Protein AF-A0A920AQB5-F1 (afdb_monomer_lite)

Structure (mmCIF, N/CA/C/O backbone):
data_AF-A0A920AQB5-F1
#
_entry.id   AF-A0A920AQB5-F1
#
loop_
_atom_site.group_PDB
_atom_site.id
_atom_site.type_symbol
_atom_site.label_atom_id
_atom_site.label_alt_id
_atom_site.label_comp_id
_atom_site.label_asym_id
_atom_site.label_entity_id
_atom_site.label_seq_id
_atom_site.pdbx_PDB_ins_code
_atom_site.Cartn_x
_atom_site.Cartn_y
_atom_site.Cartn_z
_atom_site.occupancy
_atom_site.B_iso_or_equiv
_atom_site.auth_seq_id
_atom_site.auth_comp_id
_atom_site.auth_asym_id
_atom_site.auth_atom_id
_atom_site.pdbx_PDB_model_num
ATOM 1 N N . MET A 1 1 ? 8.584 -0.665 10.098 1.00 48.34 1 MET A N 1
ATOM 2 C CA . MET A 1 1 ? 7.220 -1.084 10.554 1.00 48.34 1 MET A CA 1
ATOM 3 C C . MET A 1 1 ? 6.318 0.143 10.646 1.00 48.34 1 MET A C 1
ATOM 5 O O . MET A 1 1 ? 6.887 1.186 10.869 1.00 48.34 1 MET A O 1
ATOM 9 N N . GLN A 1 2 ? 4.984 0.067 10.492 1.00 52.28 2 GLN A N 1
ATOM 10 C CA . GLN A 1 2 ? 4.026 1.192 10.253 1.00 52.28 2 GLN A CA 1
ATOM 11 C C . GLN A 1 2 ? 4.154 2.497 11.097 1.00 52.28 2 GLN A C 1
ATOM 13 O O . GLN A 1 2 ? 3.534 3.497 10.762 1.00 52.28 2 GLN A O 1
ATOM 18 N N . TRP A 1 3 ? 4.967 2.504 12.153 1.00 52.81 3 TRP A N 1
ATOM 19 C CA . TRP A 1 3 ? 5.228 3.605 13.091 1.00 52.81 3 TRP A CA 1
ATOM 20 C C . TRP A 1 3 ? 6.667 4.150 12.994 1.00 52.81 3 TRP A C 1
ATOM 22 O O . TRP A 1 3 ? 7.032 5.102 13.674 1.00 52.81 3 TRP A O 1
ATOM 32 N N . ASN A 1 4 ? 7.500 3.501 12.184 1.00 57.06 4 ASN A N 1
ATOM 33 C CA . ASN A 1 4 ? 8.922 3.732 12.007 1.00 57.06 4 ASN A CA 1
ATOM 34 C C . ASN A 1 4 ? 9.206 3.907 10.510 1.00 57.06 4 ASN A C 1
ATOM 36 O O . ASN A 1 4 ? 8.735 3.110 9.691 1.00 57.06 4 ASN A O 1
ATOM 40 N N . ASN A 1 5 ? 10.000 4.916 10.155 1.00 65.69 5 ASN A N 1
ATOM 41 C CA . ASN A 1 5 ? 10.353 5.251 8.769 1.00 65.69 5 ASN A CA 1
ATOM 42 C C . ASN A 1 5 ? 11.427 4.316 8.195 1.00 65.69 5 ASN A C 1
ATOM 44 O O . ASN A 1 5 ? 12.346 4.760 7.509 1.00 65.69 5 ASN A O 1
ATOM 48 N N . ASP A 1 6 ? 11.324 3.019 8.486 1.00 73.75 6 ASP A N 1
ATOM 49 C CA . ASP A 1 6 ? 12.226 2.037 7.902 1.00 73.75 6 ASP A CA 1
ATOM 50 C C . ASP A 1 6 ? 12.096 2.099 6.372 1.00 73.75 6 ASP A C 1
ATOM 52 O O . ASP A 1 6 ? 10.966 2.073 5.859 1.00 73.75 6 ASP A O 1
ATOM 56 N N . PRO A 1 7 ? 13.220 2.207 5.643 1.00 80.75 7 PRO A N 1
ATOM 57 C CA . PRO A 1 7 ? 13.190 2.245 4.193 1.00 80.75 7 PRO A CA 1
ATOM 58 C C . PRO A 1 7 ? 12.571 0.952 3.655 1.00 80.75 7 PRO A C 1
ATOM 60 O O . PRO A 1 7 ? 12.839 -0.142 4.153 1.00 80.75 7 PRO A O 1
ATOM 63 N N . CYS A 1 8 ? 11.711 1.093 2.650 1.00 91.00 8 CYS A N 1
ATOM 64 C CA . CYS A 1 8 ? 11.210 -0.035 1.873 1.00 91.00 8 CYS A CA 1
ATOM 65 C C . CYS A 1 8 ? 12.173 -0.296 0.715 1.00 91.00 8 CYS A C 1
ATOM 67 O O . CYS A 1 8 ? 12.683 0.653 0.122 1.00 91.00 8 CYS A O 1
ATOM 69 N N . ASP A 1 9 ? 12.380 -1.565 0.377 1.00 93.00 9 ASP A N 1
ATOM 70 C CA . ASP A 1 9 ? 13.245 -1.963 -0.736 1.00 93.00 9 ASP A CA 1
ATOM 71 C C . ASP A 1 9 ? 12.525 -1.824 -2.083 1.00 93.00 9 ASP A C 1
ATOM 73 O O . ASP A 1 9 ? 13.146 -1.529 -3.101 1.00 93.00 9 ASP A O 1
ATOM 77 N N . PHE A 1 10 ? 11.205 -2.021 -2.091 1.00 93.94 10 PHE A N 1
ATOM 78 C CA . PHE A 1 10 ? 10.341 -1.768 -3.241 1.00 93.94 10 PHE A CA 1
ATOM 79 C C . PHE A 1 10 ? 8.918 -1.430 -2.793 1.00 93.94 10 PHE A C 1
ATOM 81 O O . PHE A 1 10 ? 8.547 -1.630 -1.631 1.00 93.94 10 PHE A O 1
ATOM 88 N N . VAL A 1 11 ? 8.122 -0.918 -3.729 1.00 95.69 11 VAL A N 1
ATOM 89 C CA . VAL A 1 11 ? 6.708 -0.597 -3.524 1.00 95.69 11 VAL A CA 1
ATOM 90 C C . VAL A 1 11 ? 5.847 -1.201 -4.629 1.00 95.69 11 VAL A C 1
ATOM 92 O O . VAL A 1 11 ? 6.338 -1.479 -5.721 1.00 95.69 11 VAL A O 1
ATOM 95 N N . VAL A 1 12 ? 4.565 -1.400 -4.342 1.00 96.38 12 VAL A N 1
ATOM 96 C CA . VAL A 1 12 ? 3.556 -1.883 -5.292 1.00 96.38 12 VAL A CA 1
ATOM 97 C C . VAL A 1 12 ? 2.397 -0.897 -5.308 1.00 96.38 12 VAL A C 1
ATOM 99 O O . VAL A 1 12 ? 1.910 -0.529 -4.239 1.00 96.38 12 VAL A O 1
ATOM 102 N N . ASP A 1 13 ? 1.958 -0.478 -6.496 1.00 97.69 13 ASP A N 1
ATOM 103 C CA . ASP A 1 13 ? 0.741 0.322 -6.656 1.00 97.69 13 ASP A CA 1
ATOM 104 C C . ASP A 1 13 ? -0.477 -0.476 -6.172 1.00 97.69 13 ASP A C 1
ATOM 106 O O . ASP A 1 13 ? -0.742 -1.588 -6.634 1.00 97.69 13 ASP A O 1
ATOM 110 N N . ILE A 1 14 ? -1.198 0.093 -5.210 1.00 98.00 14 ILE A N 1
ATOM 111 C CA . ILE A 1 14 ? -2.417 -0.478 -4.632 1.00 98.00 14 ILE A CA 1
ATOM 112 C C . ILE A 1 14 ? -3.598 0.486 -4.756 1.00 98.00 14 ILE A C 1
ATOM 114 O O . ILE A 1 14 ? -4.562 0.364 -4.001 1.00 98.00 14 ILE A O 1
ATOM 118 N N . SER A 1 15 ? -3.537 1.452 -5.676 1.00 98.12 15 SER A N 1
ATOM 119 C CA . SER A 1 15 ? -4.552 2.502 -5.822 1.00 98.12 15 SER A CA 1
ATOM 120 C C . SER A 1 15 ? -5.958 1.920 -6.008 1.00 98.12 15 SER A C 1
ATOM 122 O O . SER A 1 15 ? -6.882 2.332 -5.312 1.00 98.12 15 SER A O 1
ATOM 124 N N . ASP A 1 16 ? -6.092 0.867 -6.819 1.00 98.25 16 ASP A N 1
ATOM 125 C CA . ASP A 1 16 ? -7.366 0.165 -7.058 1.00 98.25 16 ASP A CA 1
ATOM 126 C C . ASP A 1 16 ? -7.802 -0.764 -5.905 1.00 98.25 16 ASP A C 1
ATOM 128 O O . ASP A 1 16 ? -8.891 -1.340 -5.929 1.00 98.25 16 ASP A O 1
ATOM 132 N N . PHE A 1 17 ? -6.956 -0.943 -4.887 1.00 97.88 17 PHE A N 1
ATOM 133 C CA . PHE A 1 17 ? -7.166 -1.891 -3.787 1.00 97.88 17 PHE A CA 1
ATOM 134 C C . PHE A 1 17 ? -7.241 -1.225 -2.411 1.00 97.88 17 PHE A C 1
ATOM 136 O O . PHE A 1 17 ? -7.494 -1.916 -1.420 1.00 97.88 17 PHE A O 1
ATOM 143 N N . MET A 1 18 ? -7.045 0.094 -2.330 1.00 97.25 18 MET A N 1
ATOM 144 C CA . MET A 1 18 ? -6.988 0.814 -1.060 1.00 97.25 18 MET A CA 1
ATOM 145 C C . MET A 1 18 ? -8.305 0.710 -0.278 1.00 97.25 18 MET A C 1
ATOM 147 O O . MET A 1 18 ? -8.286 0.389 0.910 1.00 97.25 18 MET A O 1
ATOM 151 N N . ASP A 1 19 ? -9.447 0.861 -0.950 1.00 96.12 19 ASP A N 1
ATOM 152 C CA . ASP A 1 19 ? -10.766 0.748 -0.313 1.00 96.12 19 ASP A CA 1
ATOM 153 C C . ASP A 1 19 ? -10.979 -0.642 0.299 1.00 96.12 19 ASP A C 1
ATOM 155 O O . ASP A 1 19 ? -11.362 -0.779 1.461 1.00 96.12 19 ASP A O 1
ATOM 159 N N . LYS A 1 20 ? -10.639 -1.694 -0.457 1.00 97.19 20 LYS A N 1
ATOM 160 C CA . LYS A 1 20 ? -10.750 -3.083 0.005 1.00 97.19 20 LYS A CA 1
ATOM 161 C C . LYS A 1 20 ? -9.799 -3.376 1.165 1.00 97.19 20 LYS A C 1
ATOM 163 O O . LYS A 1 20 ? -10.148 -4.113 2.085 1.00 97.19 20 LYS A O 1
ATOM 168 N N . LYS A 1 21 ? -8.597 -2.798 1.143 1.00 95.56 21 LYS A N 1
ATOM 169 C CA . LYS A 1 21 ? -7.643 -2.882 2.252 1.00 95.56 21 LYS A CA 1
ATOM 170 C C . LYS A 1 21 ? -8.228 -2.260 3.521 1.00 95.56 21 LYS A C 1
ATOM 172 O O . LYS A 1 21 ? -8.176 -2.895 4.573 1.00 95.56 21 LYS A O 1
ATOM 177 N N . MET A 1 22 ? -8.817 -1.068 3.423 1.00 93.69 22 MET A N 1
ATOM 178 C CA . MET A 1 22 ? -9.437 -0.400 4.570 1.00 93.69 22 MET A CA 1
ATOM 179 C C . MET A 1 22 ? -10.665 -1.152 5.090 1.00 93.69 22 MET A C 1
ATOM 181 O O . MET A 1 22 ? -10.816 -1.283 6.302 1.00 93.69 22 MET A O 1
ATOM 185 N N . GLU A 1 23 ? -11.491 -1.724 4.210 1.00 93.06 23 GLU A N 1
ATOM 186 C CA . GLU A 1 23 ? -12.622 -2.578 4.599 1.00 93.06 23 GLU A CA 1
ATOM 187 C C . GLU A 1 23 ? -12.161 -3.789 5.427 1.00 93.06 23 GLU A C 1
ATOM 189 O O . GLU A 1 23 ? -12.692 -4.050 6.509 1.00 93.06 23 GLU A O 1
ATOM 194 N N . VAL A 1 24 ? -11.128 -4.501 4.960 1.00 91.94 24 VAL A N 1
ATOM 195 C CA . VAL A 1 24 ? -10.569 -5.657 5.677 1.00 91.94 24 VAL A CA 1
ATOM 196 C C . VAL A 1 24 ? -10.001 -5.240 7.032 1.00 91.94 24 VAL A C 1
ATOM 198 O O . VAL A 1 24 ? -10.249 -5.919 8.024 1.00 91.94 24 VAL A O 1
ATOM 201 N N . ILE A 1 25 ? -9.288 -4.116 7.104 1.00 89.31 25 ILE A N 1
ATOM 202 C CA . ILE A 1 25 ? -8.758 -3.573 8.362 1.00 89.31 25 ILE A CA 1
ATOM 203 C C . ILE A 1 25 ? -9.911 -3.279 9.332 1.00 89.31 25 ILE A C 1
ATOM 205 O O . ILE A 1 25 ? -9.925 -3.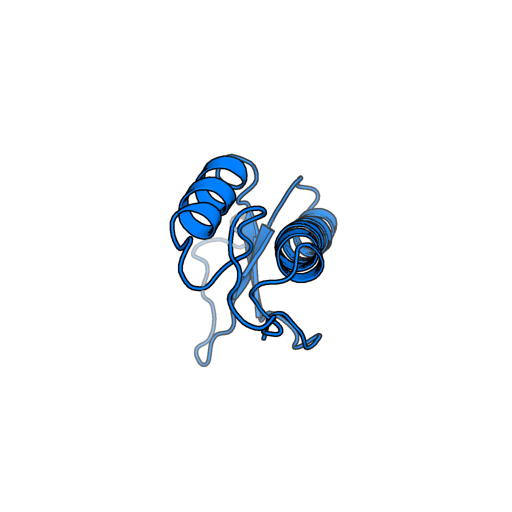794 10.445 1.00 89.31 25 ILE A O 1
ATOM 209 N N . LEU A 1 26 ? -10.942 -2.555 8.901 1.00 87.56 26 LEU A N 1
ATOM 210 C CA . LEU A 1 26 ? -12.090 -2.211 9.748 1.00 87.56 26 LEU A CA 1
ATOM 211 C C . LEU A 1 26 ? -12.918 -3.428 10.202 1.00 87.56 26 LEU A C 1
ATOM 213 O O . LEU A 1 26 ? -13.639 -3.331 11.195 1.00 87.56 26 LEU A O 1
ATOM 217 N N . SER A 1 27 ? -12.799 -4.580 9.532 1.00 87.69 27 SER A N 1
ATOM 218 C CA . SER A 1 27 ? -13.486 -5.815 9.936 1.00 87.69 27 SER A CA 1
ATOM 219 C C . SER A 1 27 ? -12.970 -6.418 11.255 1.00 87.69 27 SER A C 1
ATOM 221 O O . SER A 1 27 ? -13.696 -7.171 11.905 1.00 87.69 27 SER A O 1
ATOM 223 N N . TYR A 1 28 ? -11.764 -6.054 11.712 1.00 84.62 28 TYR A N 1
ATOM 224 C CA . TYR A 1 28 ? -11.204 -6.501 12.997 1.00 84.62 28 TYR A CA 1
ATOM 225 C C . TYR A 1 28 ? -11.669 -5.612 14.164 1.00 84.62 28 TYR A C 1
ATOM 227 O O . TYR A 1 28 ? -10.859 -5.062 14.913 1.00 84.62 28 TYR A O 1
ATOM 235 N N . SER A 1 29 ? -12.985 -5.482 14.340 1.00 72.25 29 SER A N 1
ATOM 236 C CA . SER A 1 29 ? -13.616 -4.559 15.299 1.00 72.25 29 SER A CA 1
ATOM 237 C C . SER A 1 29 ? -13.224 -4.777 16.768 1.00 72.25 29 SER A C 1
ATOM 239 O O . SER A 1 29 ? -13.361 -3.872 17.579 1.00 72.25 29 SER A O 1
ATOM 241 N N . SER A 1 30 ? -12.724 -5.963 17.132 1.00 70.62 30 SER A N 1
ATOM 242 C CA . SER A 1 30 ? -12.232 -6.272 18.484 1.00 70.62 30 SER A CA 1
ATOM 243 C C . SER A 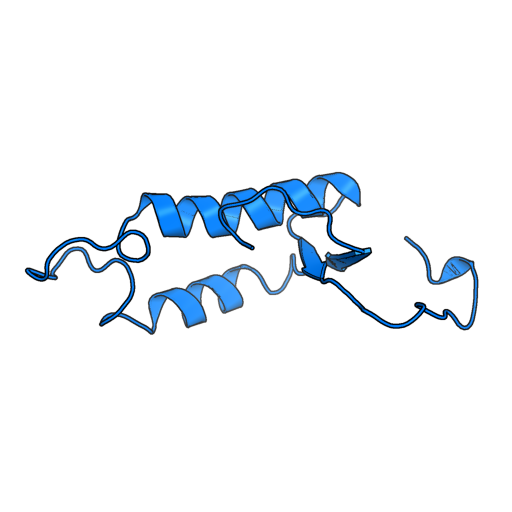1 30 ? -10.766 -5.886 18.725 1.00 70.62 30 SER A C 1
ATOM 245 O O . SER A 1 30 ? -10.222 -6.180 19.784 1.00 70.62 30 SER A O 1
ATOM 247 N N . GLN A 1 31 ? -10.066 -5.369 17.715 1.00 65.31 31 GLN A N 1
ATOM 248 C CA . GLN A 1 31 ? -8.645 -4.992 17.788 1.00 65.31 31 GLN A CA 1
ATOM 249 C C . GLN A 1 31 ? -8.394 -3.578 17.250 1.00 65.31 31 GLN A C 1
ATOM 251 O O . GLN A 1 31 ? -7.384 -2.963 17.583 1.00 65.31 31 GLN A O 1
ATOM 256 N N . LEU A 1 32 ? -9.301 -3.066 16.418 1.00 70.38 32 LEU A N 1
ATOM 257 C CA . LEU A 1 32 ? -9.202 -1.776 15.747 1.00 70.38 32 LEU A CA 1
ATOM 258 C C . LEU A 1 32 ? -10.372 -0.865 16.128 1.00 70.38 32 LEU A C 1
ATOM 260 O O . LEU A 1 32 ? -11.332 -1.304 16.752 1.00 70.38 32 LEU A O 1
ATOM 264 N N . TYR A 1 33 ? -10.244 0.424 15.805 1.00 67.88 33 TYR A N 1
ATOM 265 C CA . TYR A 1 33 ? -11.141 1.478 16.282 1.00 67.88 33 TYR A CA 1
ATOM 266 C C . TYR A 1 33 ? -12.629 1.154 16.070 1.00 67.88 33 TYR A C 1
ATOM 268 O O . TYR A 1 33 ? -13.106 1.056 14.939 1.00 67.88 33 TYR A O 1
ATOM 276 N N . ASP A 1 34 ? -13.371 1.084 17.174 1.00 71.00 34 ASP A N 1
ATOM 277 C CA . ASP A 1 34 ? -14.828 1.025 17.196 1.00 71.00 34 ASP A CA 1
ATOM 278 C C . ASP A 1 34 ? -15.358 2.152 18.090 1.00 71.00 34 ASP A C 1
ATOM 280 O O . ASP A 1 34 ? -15.111 2.191 19.295 1.00 71.00 34 ASP A O 1
ATOM 284 N N . LYS A 1 35 ? -16.146 3.058 17.496 1.00 68.25 35 LYS A N 1
ATOM 285 C CA . LYS A 1 35 ? -16.811 4.177 18.189 1.00 68.25 35 LYS A CA 1
ATOM 286 C C . LYS A 1 35 ? -17.723 3.742 19.336 1.00 68.25 35 LYS A C 1
ATOM 288 O O . LYS A 1 35 ? -18.101 4.584 20.146 1.00 68.25 35 LYS A O 1
ATOM 293 N N . LYS A 1 36 ? -18.148 2.479 19.356 1.00 72.06 36 LYS A N 1
ATOM 294 C CA . LYS A 1 36 ? -19.064 1.913 20.353 1.00 72.06 36 LYS A CA 1
ATOM 295 C C . LYS A 1 36 ? -18.352 1.051 21.395 1.00 72.06 36 LYS A C 1
ATOM 297 O O . LYS A 1 36 ? -19.022 0.554 22.301 1.00 72.06 36 LYS A O 1
ATOM 302 N N . SER A 1 37 ? -17.041 0.856 21.267 1.00 72.94 37 SER A N 1
ATOM 303 C CA . SER A 1 37 ? -16.278 0.058 22.219 1.00 72.94 37 SER A CA 1
ATOM 304 C C . SER A 1 37 ? -16.052 0.827 23.521 1.00 72.94 37 SER A C 1
ATOM 306 O O . SER A 1 37 ? -15.731 2.013 23.512 1.00 72.94 37 SER A O 1
ATOM 308 N N . ASN A 1 38 ? -16.209 0.124 24.643 1.00 72.81 38 ASN A N 1
ATOM 309 C CA . ASN A 1 38 ? -15.833 0.594 25.980 1.00 72.81 38 ASN A CA 1
ATOM 310 C C . ASN A 1 38 ? -14.494 -0.014 26.438 1.00 72.81 38 ASN A C 1
ATOM 312 O O . ASN A 1 38 ? -14.150 0.067 27.619 1.00 72.81 38 ASN A O 1
ATOM 316 N N . GLU A 1 39 ? -13.771 -0.686 25.540 1.00 76.69 39 GLU A N 1
ATOM 317 C CA . GLU A 1 39 ? -12.467 -1.265 25.847 1.00 76.69 39 GLU A CA 1
ATOM 318 C C . GLU A 1 39 ? -11.382 -0.179 25.948 1.00 76.69 39 GLU A C 1
ATOM 320 O O . GLU A 1 39 ? -11.523 0.899 25.363 1.00 76.69 39 GLU A O 1
ATOM 325 N N . PRO A 1 40 ? -10.293 -0.427 26.698 1.00 77.25 40 PRO A N 1
ATOM 326 C CA . PRO A 1 40 ? -9.183 0.513 26.787 1.00 77.25 40 PRO A CA 1
ATOM 327 C C . PRO A 1 40 ? -8.578 0.794 25.409 1.00 77.25 40 PRO A C 1
ATOM 329 O O . PRO A 1 40 ? -8.327 -0.134 24.638 1.00 77.25 40 PRO A O 1
ATOM 332 N N . GLU A 1 41 ? -8.273 2.062 25.122 1.00 75.50 41 GLU A N 1
ATOM 333 C CA . GLU A 1 41 ? -7.546 2.402 23.902 1.00 75.50 41 GLU A CA 1
ATOM 334 C C . GLU A 1 41 ? -6.154 1.761 23.902 1.00 75.50 41 GLU A C 1
ATOM 336 O O . GLU A 1 41 ? -5.373 1.861 24.851 1.00 75.50 41 GLU A O 1
ATOM 341 N N . THR A 1 42 ? -5.836 1.123 22.786 1.00 81.06 42 THR A N 1
ATOM 342 C CA . THR A 1 42 ? -4.507 0.642 22.436 1.00 81.06 42 THR A CA 1
ATOM 343 C C . THR A 1 42 ? -3.950 1.514 21.307 1.00 81.06 42 THR A C 1
ATOM 345 O O . THR A 1 42 ? -4.714 2.200 20.621 1.00 81.06 42 THR A O 1
ATOM 348 N N . PRO A 1 43 ? -2.633 1.477 21.036 1.00 79.94 43 PRO A N 1
ATOM 349 C CA . PRO A 1 43 ? -2.059 2.236 19.927 1.00 79.94 43 PRO A CA 1
ATOM 350 C C . PRO A 1 43 ? -2.775 1.979 18.586 1.00 79.94 43 PRO A C 1
ATOM 352 O O . PRO A 1 43 ? -2.990 2.911 17.814 1.00 79.94 43 PRO A O 1
ATOM 355 N N . ILE A 1 44 ? -3.210 0.739 18.338 1.00 78.75 44 ILE A N 1
ATOM 356 C CA . ILE A 1 44 ? -3.869 0.328 17.089 1.00 78.75 44 ILE A CA 1
ATOM 357 C C . ILE A 1 44 ? -5.386 0.572 17.073 1.00 78.75 44 ILE A C 1
ATOM 359 O O . ILE A 1 44 ? -5.985 0.615 16.004 1.00 78.75 44 ILE A O 1
ATOM 363 N N . SER A 1 45 ? -6.025 0.782 18.226 1.00 77.81 45 SER A N 1
ATOM 364 C CA . SER A 1 45 ? -7.474 1.006 18.299 1.00 77.81 45 SER A CA 1
ATOM 365 C C . SER A 1 45 ? -7.865 2.481 18.187 1.00 77.81 45 SER A C 1
ATOM 367 O O . SER A 1 45 ? -9.020 2.820 18.422 1.00 77.81 45 SER A O 1
ATOM 369 N N . SER A 1 46 ? -6.924 3.369 17.859 1.00 80.19 46 SER A N 1
ATOM 370 C CA . SER A 1 46 ? -7.179 4.803 17.708 1.00 80.19 46 SER A CA 1
ATOM 371 C C . SER A 1 46 ? -7.556 5.161 16.266 1.00 80.19 46 SER A C 1
ATOM 373 O O . SER A 1 46 ? -7.038 4.585 15.309 1.00 80.19 46 SER A O 1
ATOM 375 N N . GLN A 1 47 ? -8.401 6.181 16.080 1.00 81.81 47 GLN A N 1
ATOM 376 C CA . GLN A 1 47 ? -8.659 6.747 14.746 1.00 81.81 47 GLN A C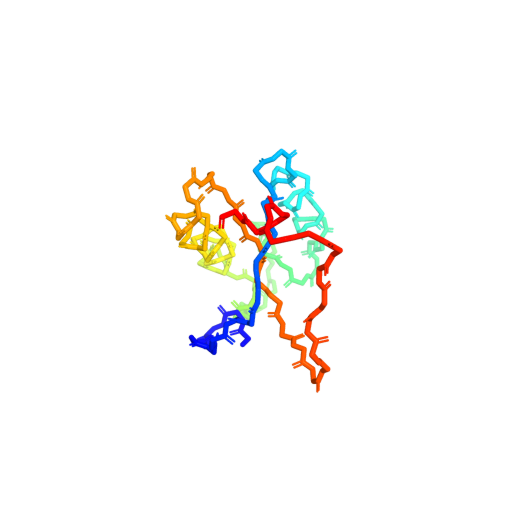A 1
ATOM 377 C C . GLN A 1 47 ? -7.357 7.227 14.079 1.00 81.81 47 GLN A C 1
ATOM 379 O O . GLN A 1 47 ? -7.196 7.127 12.864 1.00 81.81 47 GLN A O 1
ATOM 384 N N . GLN A 1 48 ? -6.406 7.698 14.889 1.00 85.06 48 GLN A N 1
ATOM 385 C CA . GLN A 1 48 ? -5.090 8.135 14.439 1.00 85.06 48 GLN A CA 1
ATOM 386 C C . GLN A 1 48 ? -4.305 7.007 13.751 1.00 85.06 48 GLN A C 1
ATOM 388 O O . GLN A 1 48 ? -3.579 7.272 12.796 1.00 85.06 48 GLN A O 1
ATOM 393 N N . PHE A 1 49 ? -4.467 5.757 14.202 1.00 86.50 49 PHE A N 1
ATOM 394 C CA . PHE A 1 49 ? -3.843 4.589 13.581 1.00 86.50 49 PHE A CA 1
ATOM 395 C C . PHE A 1 49 ? -4.431 4.281 12.200 1.00 86.50 49 PHE A C 1
ATOM 397 O O . PHE A 1 49 ? -3.695 4.013 11.256 1.00 86.50 49 PHE A O 1
ATOM 404 N N . LEU A 1 50 ? -5.750 4.388 12.038 1.00 87.94 50 LEU A N 1
ATOM 405 C CA . LEU A 1 50 ? -6.369 4.228 10.719 1.00 87.94 50 LEU A CA 1
ATOM 406 C C . LEU A 1 50 ? -5.877 5.302 9.744 1.00 87.94 50 LEU A C 1
ATOM 408 O O . LEU A 1 50 ? -5.471 4.990 8.626 1.00 87.94 50 LEU A O 1
ATOM 412 N N . SER A 1 51 ? -5.825 6.559 10.193 1.00 90.19 51 SER A N 1
ATOM 413 C CA . SER A 1 51 ? -5.290 7.649 9.377 1.00 90.19 51 SER A CA 1
ATOM 414 C C . SER A 1 51 ? -3.801 7.473 9.061 1.00 90.19 51 SER A C 1
ATOM 416 O O . SER A 1 51 ? -3.360 7.886 7.988 1.00 90.19 51 SER A O 1
ATOM 418 N N . SER A 1 52 ? -3.012 6.855 9.948 1.00 91.25 52 SER A N 1
ATOM 419 C CA . SER A 1 52 ? -1.589 6.607 9.683 1.00 91.25 52 SER A CA 1
ATOM 420 C C . SER A 1 52 ? -1.374 5.549 8.600 1.00 91.25 52 SER A C 1
ATOM 422 O O . SER A 1 52 ? -0.468 5.709 7.781 1.00 91.25 52 SER A O 1
ATOM 424 N N . ILE A 1 53 ? -2.232 4.525 8.529 1.00 92.06 53 ILE A N 1
ATOM 425 C CA . ILE A 1 53 ? -2.217 3.524 7.452 1.00 92.06 53 ILE A CA 1
ATOM 426 C C . ILE A 1 53 ? -2.460 4.190 6.094 1.00 92.06 53 ILE A C 1
ATOM 428 O O . ILE A 1 53 ? -1.675 3.992 5.163 1.00 92.06 53 ILE A O 1
ATOM 432 N N . GLU A 1 54 ? -3.515 5.001 5.988 1.00 94.19 54 GLU A N 1
ATOM 433 C CA . GLU A 1 54 ? -3.847 5.721 4.753 1.00 94.19 54 GLU A CA 1
ATOM 434 C C . GLU A 1 54 ? -2.731 6.686 4.344 1.00 94.19 54 GLU A C 1
ATOM 436 O O . GLU A 1 54 ? -2.293 6.687 3.192 1.00 94.19 54 GLU A O 1
ATOM 441 N N . SER A 1 55 ? -2.217 7.458 5.306 1.00 94.62 55 SER A N 1
ATOM 442 C CA . SER A 1 55 ? -1.149 8.436 5.068 1.00 94.62 55 SER A CA 1
ATOM 443 C C . SER A 1 55 ? 0.124 7.758 4.570 1.00 94.62 55 SER A C 1
ATOM 445 O O . SER A 1 55 ? 0.729 8.208 3.601 1.00 94.62 55 SER A O 1
ATOM 447 N N . ARG A 1 56 ? 0.505 6.625 5.175 1.00 94.25 56 ARG A N 1
ATOM 448 C CA . ARG A 1 56 ? 1.688 5.863 4.769 1.00 94.25 56 ARG A CA 1
ATOM 449 C C . ARG A 1 56 ? 1.572 5.349 3.337 1.00 94.25 56 ARG A C 1
ATOM 451 O O . ARG A 1 56 ? 2.562 5.393 2.606 1.00 94.25 56 ARG A O 1
ATOM 458 N N . ALA A 1 57 ? 0.394 4.859 2.952 1.00 96.25 57 ALA A N 1
ATOM 459 C CA . ALA A 1 57 ? 0.150 4.370 1.602 1.00 96.25 57 ALA A CA 1
ATOM 460 C C . ALA A 1 57 ? 0.200 5.510 0.570 1.00 96.25 57 ALA A C 1
ATOM 462 O O . ALA A 1 57 ? 0.819 5.355 -0.483 1.00 96.25 57 ALA A O 1
ATOM 463 N N . ALA A 1 58 ? -0.375 6.671 0.894 1.00 97.00 58 ALA A N 1
ATOM 464 C CA . ALA A 1 58 ? -0.321 7.859 0.042 1.00 97.00 58 ALA A CA 1
ATOM 465 C C . ALA A 1 58 ? 1.111 8.406 -0.102 1.00 97.00 58 ALA A C 1
ATOM 467 O O . ALA A 1 58 ? 1.542 8.758 -1.200 1.00 97.00 58 ALA A O 1
ATOM 468 N N . ASP A 1 59 ? 1.886 8.423 0.988 1.00 95.31 59 ASP A N 1
ATOM 469 C CA . ASP A 1 59 ? 3.282 8.868 0.972 1.00 95.31 59 ASP A CA 1
ATOM 470 C C . ASP A 1 59 ? 4.153 8.010 0.049 1.00 95.31 59 ASP A C 1
ATOM 472 O O . ASP A 1 59 ? 5.001 8.556 -0.657 1.00 95.31 59 ASP A O 1
ATOM 476 N N . LEU A 1 60 ? 3.944 6.688 0.034 1.00 95.31 60 LEU A N 1
ATOM 477 C CA . LEU A 1 60 ? 4.624 5.789 -0.904 1.00 95.31 60 LEU A CA 1
ATOM 478 C C . LEU A 1 60 ? 4.117 5.955 -2.330 1.00 95.31 60 LEU A C 1
ATOM 480 O O . LEU A 1 60 ? 4.930 5.983 -3.249 1.00 95.31 60 LEU A O 1
ATOM 484 N N . GLY A 1 61 ? 2.801 6.094 -2.514 1.00 96.56 61 GLY A N 1
ATOM 485 C CA . GLY A 1 61 ? 2.202 6.302 -3.833 1.00 96.56 61 GLY A CA 1
ATOM 486 C C . GLY A 1 61 ? 2.785 7.533 -4.521 1.00 96.56 61 GLY A C 1
ATOM 487 O O . GLY A 1 61 ? 3.210 7.466 -5.675 1.00 96.56 61 GLY A O 1
ATOM 488 N N . 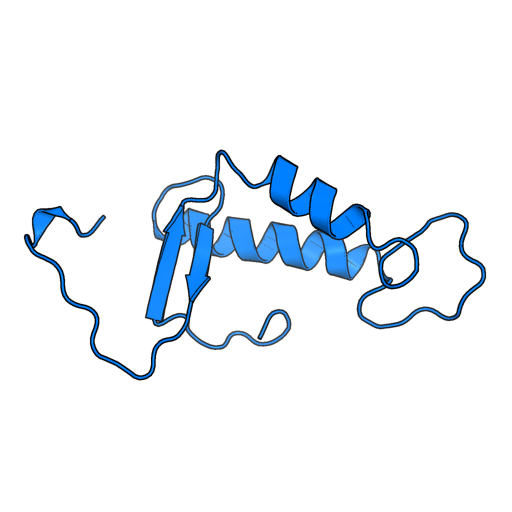ARG A 1 62 ? 2.953 8.624 -3.763 1.00 95.75 62 ARG A N 1
ATOM 489 C CA . ARG A 1 62 ? 3.584 9.860 -4.240 1.00 95.75 62 ARG A CA 1
ATOM 490 C C . ARG A 1 62 ? 4.990 9.646 -4.808 1.00 95.75 62 ARG A C 1
ATOM 492 O O . ARG A 1 62 ? 5.361 10.364 -5.731 1.00 95.75 62 ARG A O 1
ATOM 499 N N . LEU A 1 63 ? 5.773 8.698 -4.283 1.00 93.19 63 LEU A N 1
ATOM 500 C CA . LEU A 1 63 ? 7.140 8.444 -4.760 1.00 93.19 63 LEU A CA 1
ATOM 501 C C . LEU A 1 63 ? 7.178 7.866 -6.180 1.00 93.19 63 LEU A C 1
ATOM 503 O O . LEU A 1 63 ? 8.155 8.098 -6.885 1.00 93.19 63 LEU A O 1
ATOM 507 N N . ILE A 1 64 ? 6.127 7.151 -6.589 1.00 94.56 64 ILE A N 1
ATOM 508 C CA . ILE A 1 64 ? 6.016 6.505 -7.907 1.00 94.56 64 ILE A CA 1
ATOM 509 C C . ILE A 1 64 ? 4.899 7.109 -8.777 1.00 94.56 64 ILE A C 1
ATOM 511 O O . ILE A 1 64 ? 4.562 6.570 -9.824 1.00 94.56 64 ILE A O 1
ATOM 515 N N . GLY A 1 65 ? 4.306 8.230 -8.350 1.00 96.19 65 GLY A N 1
ATOM 516 C CA . GLY A 1 65 ? 3.293 8.957 -9.121 1.00 96.19 65 GLY A CA 1
ATOM 517 C C . GLY A 1 65 ? 1.892 8.333 -9.140 1.00 96.19 65 GLY A C 1
ATOM 518 O O . GLY A 1 65 ? 1.123 8.636 -10.049 1.00 96.19 65 GLY A O 1
ATOM 519 N N . VAL A 1 66 ? 1.541 7.504 -8.151 1.00 97.81 66 VAL A N 1
ATOM 520 C CA . VAL A 1 66 ? 0.211 6.870 -8.016 1.00 97.81 66 VAL A CA 1
ATOM 521 C C . VAL A 1 66 ? -0.501 7.329 -6.737 1.00 97.81 66 VAL A C 1
ATOM 523 O O . VAL A 1 66 ? 0.106 7.973 -5.879 1.00 97.81 66 VAL A O 1
ATOM 526 N N . SER A 1 67 ? -1.795 7.025 -6.584 1.00 98.00 67 SER A N 1
ATOM 527 C CA . SER A 1 67 ? -2.574 7.467 -5.415 1.00 98.00 67 SER A CA 1
ATOM 528 C C . SER A 1 67 ? -2.140 6.773 -4.125 1.00 98.00 67 SER A C 1
ATOM 530 O O . SER A 1 67 ? -1.990 7.436 -3.100 1.00 98.00 67 SER A O 1
ATOM 532 N N . TYR A 1 68 ? -1.906 5.459 -4.176 1.00 98.25 68 TYR A N 1
ATOM 533 C CA . TYR A 1 68 ? -1.501 4.663 -3.019 1.00 98.25 68 TYR A CA 1
ATOM 534 C C . TYR A 1 68 ? -0.514 3.569 -3.419 1.00 98.25 68 TYR A C 1
ATOM 536 O O . TYR A 1 68 ? -0.713 2.881 -4.415 1.00 98.25 68 TYR A O 1
ATOM 544 N N . ALA A 1 69 ? 0.516 3.355 -2.603 1.00 97.56 69 ALA A N 1
ATOM 545 C CA . ALA A 1 69 ? 1.422 2.225 -2.762 1.00 97.56 69 ALA A CA 1
ATOM 546 C C . ALA A 1 69 ? 1.725 1.543 -1.424 1.00 97.56 69 ALA A C 1
ATOM 548 O O . ALA A 1 69 ? 1.701 2.163 -0.360 1.00 97.56 69 ALA A O 1
ATOM 549 N N . GLU A 1 70 ? 2.029 0.251 -1.474 1.00 96.75 70 GLU A N 1
ATOM 550 C CA . GLU A 1 70 ? 2.446 -0.536 -0.317 1.00 96.75 70 GLU A CA 1
ATOM 551 C C . GLU A 1 70 ? 3.919 -0.908 -0.424 1.00 96.75 70 GLU A C 1
ATOM 553 O O . GLU A 1 70 ? 4.385 -1.323 -1.480 1.00 96.75 70 GLU A O 1
ATOM 558 N N . GLY A 1 71 ? 4.658 -0.721 0.669 1.00 94.75 71 GLY A N 1
ATOM 559 C CA . GLY A 1 71 ? 6.102 -0.910 0.712 1.00 94.75 71 GLY A CA 1
ATOM 560 C C . GLY A 1 71 ? 6.499 -2.229 1.354 1.00 94.75 71 GLY A C 1
ATOM 561 O O . GLY A 1 71 ? 5.942 -2.626 2.377 1.00 94.75 71 GLY A O 1
ATOM 562 N N . PHE A 1 72 ? 7.506 -2.873 0.776 1.00 94.50 72 PHE A N 1
ATOM 563 C CA . PHE A 1 72 ? 7.984 -4.191 1.171 1.00 94.50 72 PHE A CA 1
ATOM 564 C C . PHE A 1 72 ? 9.491 -4.170 1.419 1.00 94.50 72 PHE A C 1
ATOM 566 O O . PHE A 1 72 ? 10.216 -3.349 0.853 1.00 94.50 72 PHE A O 1
ATOM 573 N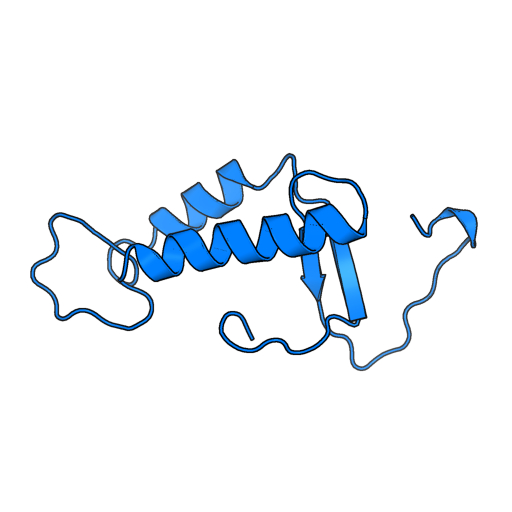 N . THR A 1 73 ? 9.959 -5.090 2.259 1.00 94.31 73 THR A N 1
ATOM 574 C CA . THR A 1 73 ? 11.385 -5.346 2.472 1.00 94.31 73 THR A CA 1
ATOM 575 C C . THR A 1 73 ? 11.747 -6.758 2.026 1.00 94.31 73 THR A C 1
ATOM 577 O O . THR A 1 73 ? 10.920 -7.673 2.067 1.00 94.31 73 THR A O 1
ATOM 580 N N . THR A 1 74 ? 12.981 -6.956 1.576 1.00 93.19 74 THR A N 1
ATOM 581 C CA . THR A 1 74 ? 13.481 -8.243 1.096 1.00 93.19 74 THR A CA 1
ATOM 582 C C . THR A 1 74 ? 14.915 -8.487 1.548 1.00 93.19 74 THR A C 1
ATOM 584 O O . THR A 1 74 ? 15.781 -7.626 1.478 1.00 93.19 74 THR A O 1
ATOM 587 N N . ASN A 1 75 ? 15.193 -9.724 1.959 1.00 94.38 75 ASN A N 1
ATOM 588 C CA . ASN A 1 75 ? 16.562 -10.175 2.228 1.00 94.38 75 ASN A CA 1
ATOM 589 C C . ASN A 1 75 ? 17.278 -10.678 0.963 1.00 94.38 75 ASN A C 1
ATOM 591 O O . ASN A 1 75 ? 18.479 -10.937 0.989 1.00 94.38 75 ASN A O 1
ATOM 595 N N . ARG A 1 76 ? 16.538 -10.897 -0.129 1.00 93.50 76 ARG A N 1
ATOM 596 C CA . ARG A 1 76 ? 17.066 -11.394 -1.405 1.00 93.50 76 ARG A CA 1
ATOM 597 C C . ARG A 1 76 ? 17.024 -10.297 -2.460 1.00 93.50 76 ARG A C 1
ATOM 599 O O . ARG A 1 76 ? 16.151 -9.435 -2.427 1.00 93.50 76 ARG A O 1
ATOM 606 N N . GLN A 1 77 ? 17.946 -10.376 -3.414 1.00 94.56 77 GLN A N 1
ATOM 607 C CA . GLN A 1 77 ? 18.003 -9.459 -4.551 1.00 94.56 77 GLN A CA 1
ATOM 608 C C . GLN A 1 77 ? 16.721 -9.550 -5.386 1.00 94.56 77 GLN A C 1
ATOM 610 O O . GLN A 1 77 ? 16.258 -10.648 -5.702 1.00 94.56 77 GLN A O 1
ATOM 615 N N . LEU A 1 78 ? 16.176 -8.389 -5.748 1.00 93.19 78 LEU A N 1
ATOM 616 C CA . LEU A 1 78 ? 15.100 -8.280 -6.727 1.00 93.19 78 LEU A CA 1
ATOM 617 C C . LEU A 1 78 ? 15.681 -8.492 -8.127 1.00 93.19 78 LEU A C 1
ATOM 619 O O . LEU A 1 78 ? 16.746 -7.966 -8.449 1.00 93.19 78 LEU A O 1
ATOM 623 N N . ALA A 1 79 ? 14.979 -9.262 -8.953 1.00 93.94 79 ALA A N 1
ATOM 624 C CA . ALA A 1 79 ? 15.340 -9.503 -10.342 1.00 93.94 79 ALA A CA 1
ATOM 625 C C . ALA A 1 79 ? 14.154 -9.143 -11.239 1.00 93.94 79 ALA A C 1
ATOM 627 O O . ALA A 1 79 ? 13.016 -9.495 -10.931 1.00 93.94 79 ALA A O 1
ATOM 628 N N . VAL A 1 80 ? 14.439 -8.468 -12.349 1.00 95.00 80 VAL A N 1
ATOM 629 C CA . VAL A 1 80 ? 13.472 -8.153 -13.407 1.00 95.00 80 VAL A CA 1
ATOM 630 C C . VAL A 1 80 ? 13.896 -8.841 -14.695 1.00 95.00 80 VAL A C 1
ATOM 632 O O . VAL A 1 80 ? 15.089 -9.053 -14.926 1.00 95.00 80 VAL A O 1
ATOM 635 N N . SER A 1 81 ? 12.924 -9.214 -15.529 1.00 96.12 81 SER A N 1
ATOM 636 C CA . SER A 1 81 ? 13.228 -9.823 -16.829 1.00 96.12 81 SER A CA 1
ATOM 637 C C . SER A 1 81 ? 13.667 -8.763 -17.837 1.00 96.12 81 SER A C 1
ATOM 639 O O . SER A 1 81 ? 14.491 -9.045 -18.706 1.00 96.12 81 SER A O 1
ATOM 641 N N . GLN A 1 82 ? 13.138 -7.541 -17.713 1.00 96.44 82 GLN A N 1
ATOM 642 C CA . GLN A 1 82 ? 13.487 -6.393 -18.543 1.00 96.44 82 GLN A CA 1
ATOM 643 C C . GLN A 1 82 ? 13.640 -5.136 -17.679 1.00 96.44 82 GLN A C 1
ATOM 645 O O . GLN A 1 82 ? 12.922 -4.949 -16.703 1.00 96.44 82 GLN A O 1
ATOM 650 N N . ILE A 1 83 ? 14.555 -4.234 -18.054 1.00 94.12 83 ILE A N 1
ATOM 651 C CA . ILE A 1 83 ? 14.747 -2.957 -17.334 1.00 94.12 83 ILE A CA 1
ATOM 652 C C . ILE A 1 83 ? 13.467 -2.108 -17.373 1.00 94.12 83 ILE A C 1
ATOM 654 O O . ILE A 1 83 ? 13.176 -1.398 -16.419 1.00 94.12 83 ILE A O 1
ATOM 658 N N . SER A 1 84 ? 12.687 -2.222 -18.450 1.00 94.38 84 SER A N 1
ATOM 659 C CA . SER A 1 84 ? 11.406 -1.531 -18.629 1.00 94.38 84 SER A CA 1
ATOM 660 C C . SER A 1 84 ? 10.299 -1.982 -17.676 1.00 94.38 84 SER A C 1
ATOM 662 O O . SER A 1 84 ? 9.249 -1.353 -17.661 1.00 94.38 84 SER A O 1
ATOM 664 N N . ASP A 1 85 ? 10.498 -3.065 -16.920 1.00 90.75 85 ASP A N 1
ATOM 665 C CA . ASP A 1 85 ? 9.541 -3.500 -15.896 1.00 90.75 85 ASP A CA 1
ATOM 666 C C . ASP A 1 85 ? 9.618 -2.607 -14.637 1.00 90.75 85 ASP A C 1
ATOM 668 O O . ASP A 1 85 ? 8.740 -2.670 -13.778 1.00 90.75 85 ASP A O 1
ATOM 672 N N . LEU A 1 86 ? 10.672 -1.790 -14.513 1.00 90.25 86 LEU A N 1
ATOM 673 C CA . LEU A 1 86 ? 10.805 -0.768 -13.477 1.00 90.25 86 LEU A CA 1
ATOM 674 C C . LEU A 1 86 ? 10.008 0.479 -13.876 1.00 90.25 86 LEU A C 1
ATOM 676 O O . LEU A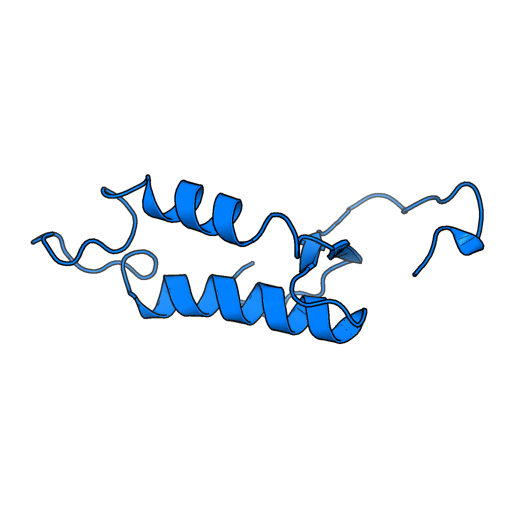 1 86 ? 10.095 0.933 -15.019 1.00 90.25 86 LEU A O 1
ATOM 680 N N . ILE A 1 87 ? 9.259 1.018 -12.915 1.00 82.94 87 ILE A N 1
ATOM 681 C CA . ILE A 1 87 ? 8.368 2.176 -13.070 1.00 82.94 87 ILE A CA 1
ATOM 682 C C . ILE A 1 87 ? 9.032 3.412 -12.466 1.00 82.94 87 ILE A C 1
ATOM 684 O O . ILE A 1 87 ? 9.610 3.274 -11.362 1.00 82.94 87 ILE A O 1
#

pLDDT: mean 86.99, std 12.01, range [48.34, 98.25]

Foldseek 3Di:
DLVDPPDFPDKDDCQVPVVVVLVVLVVPVVQAADPPDPDDDDPRNDPVNSVSVLVQQCVRCVVVVHRGMDGHHDPDDDDDPDPVVPD

Secondary structure (DSSP, 8-state):
-TTS-PPPSEEEE-GGGHHHHHHHHHT-TTTS--TT--SPP-GGGSHHHHHHHHHHHHHHHHHHTSS-EEEE--SS----SSGGG--

Radius of gyration: 15.71 Å; chains: 1; bounding box: 37×21×45 Å

Sequence (87 aa):
MQWNNDPCDFVVDISDFMDKKMEVILSYSSQLYDKKSNEPETPISSQQFLSSIESRAADLGRLIGVSYAEGFTTNRQLAVSQISDLI